Protein AF-A0A329ZBA5-F1 (afdb_monomer_lite)

Structure (mmCIF, N/CA/C/O backbone):
data_AF-A0A329ZBA5-F1
#
_entry.id   AF-A0A329ZBA5-F1
#
loop_
_atom_site.group_PDB
_atom_site.id
_atom_site.type_symbol
_atom_site.label_atom_id
_atom_site.label_alt_id
_atom_site.label_comp_id
_atom_site.label_asym_id
_atom_site.label_entity_id
_atom_site.label_seq_id
_atom_site.pdbx_PDB_ins_code
_atom_site.Cartn_x
_atom_site.Cartn_y
_atom_site.Cartn_z
_atom_site.occupancy
_atom_site.B_iso_or_equiv
_atom_site.auth_seq_id
_atom_site.auth_comp_id
_atom_site.auth_asym_id
_atom_site.auth_atom_id
_atom_site.pdbx_PDB_model_num
ATOM 1 N N . MET A 1 1 ? 38.704 -11.012 -39.687 1.00 61.19 1 MET A N 1
ATOM 2 C CA . MET A 1 1 ? 38.907 -9.960 -38.662 1.00 61.19 1 MET A CA 1
ATOM 3 C C . MET A 1 1 ? 37.645 -9.121 -38.442 1.00 61.19 1 MET A C 1
ATOM 5 O O . MET A 1 1 ? 37.192 -9.047 -37.311 1.00 61.19 1 MET A O 1
ATOM 9 N N . ILE A 1 2 ? 37.009 -8.597 -39.501 1.00 62.28 2 ILE A N 1
ATOM 10 C CA . ILE A 1 2 ? 35.766 -7.794 -39.423 1.00 62.28 2 ILE A CA 1
ATOM 11 C C . ILE A 1 2 ? 34.614 -8.522 -38.696 1.00 62.28 2 ILE A C 1
ATOM 13 O O . ILE A 1 2 ? 33.994 -7.941 -37.814 1.00 62.28 2 ILE A O 1
ATOM 17 N N . GLY A 1 3 ? 34.376 -9.810 -38.973 1.00 60.09 3 GLY A N 1
ATOM 18 C CA . GLY A 1 3 ? 33.300 -10.574 -38.316 1.00 60.09 3 GLY A CA 1
ATOM 19 C C . GLY A 1 3 ? 33.456 -10.745 -36.796 1.00 60.09 3 GLY A C 1
ATOM 20 O O . GLY A 1 3 ? 32.465 -10.704 -36.077 1.00 60.09 3 GLY A O 1
ATOM 21 N N . ILE A 1 4 ? 34.691 -10.857 -36.290 1.00 64.81 4 ILE A N 1
ATOM 22 C CA . ILE A 1 4 ? 34.970 -10.940 -34.842 1.00 64.81 4 ILE A CA 1
ATOM 23 C C . ILE A 1 4 ? 34.714 -9.580 -34.179 1.00 64.81 4 ILE A C 1
ATOM 25 O O . ILE A 1 4 ? 34.150 -9.516 -33.092 1.00 64.81 4 ILE A O 1
ATOM 29 N N . ILE A 1 5 ? 35.070 -8.484 -34.858 1.00 64.00 5 ILE A N 1
ATOM 30 C CA . ILE A 1 5 ? 34.825 -7.119 -34.376 1.00 64.00 5 ILE A CA 1
ATOM 31 C C . ILE A 1 5 ? 33.318 -6.814 -34.332 1.00 64.00 5 ILE A C 1
ATOM 33 O O . ILE A 1 5 ? 32.849 -6.238 -33.356 1.00 64.00 5 ILE A O 1
ATOM 37 N N . PHE A 1 6 ? 32.542 -7.239 -35.335 1.00 57.44 6 PHE A N 1
ATOM 38 C CA . PHE A 1 6 ? 31.077 -7.110 -35.325 1.00 57.44 6 PHE A CA 1
ATOM 39 C C . PHE A 1 6 ? 30.410 -7.985 -34.255 1.00 57.44 6 PHE A C 1
ATOM 41 O O . PHE A 1 6 ? 29.538 -7.509 -33.535 1.00 57.44 6 PHE A O 1
ATOM 48 N N . PHE A 1 7 ? 30.841 -9.241 -34.101 1.00 66.25 7 PHE A N 1
ATOM 49 C CA . PHE A 1 7 ? 30.319 -10.132 -33.062 1.00 66.25 7 PHE A CA 1
ATOM 50 C C . PHE A 1 7 ? 30.574 -9.578 -31.653 1.00 66.25 7 PHE A C 1
ATOM 52 O O . PHE A 1 7 ? 29.664 -9.540 -30.827 1.00 66.25 7 PHE A O 1
ATOM 59 N N . ASN A 1 8 ? 31.785 -9.074 -31.401 1.00 68.00 8 ASN A N 1
ATOM 60 C CA . ASN A 1 8 ? 32.127 -8.449 -30.126 1.00 68.00 8 ASN A CA 1
ATOM 61 C C . ASN A 1 8 ? 31.345 -7.147 -29.886 1.00 68.00 8 ASN A C 1
ATOM 63 O O . ASN A 1 8 ? 30.909 -6.916 -28.765 1.00 68.00 8 ASN A O 1
ATOM 67 N N . GLN A 1 9 ? 31.101 -6.324 -30.913 1.00 64.25 9 GLN A N 1
ATOM 68 C CA . GLN A 1 9 ? 30.256 -5.127 -30.779 1.00 64.25 9 GLN A CA 1
ATOM 69 C C . GLN A 1 9 ? 28.795 -5.467 -30.454 1.00 64.25 9 GLN A C 1
ATOM 71 O O . GLN A 1 9 ? 28.213 -4.862 -29.556 1.00 64.25 9 GLN A O 1
ATOM 76 N N . ASN A 1 10 ? 28.211 -6.467 -31.117 1.00 74.00 10 ASN A N 1
ATOM 77 C CA . ASN A 1 10 ? 26.846 -6.918 -30.823 1.00 74.00 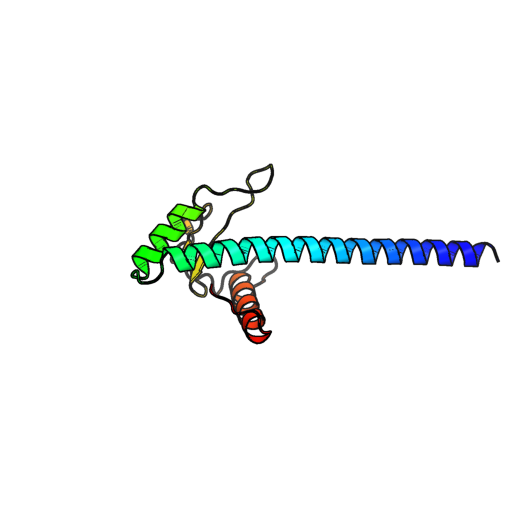10 ASN A CA 1
ATOM 78 C C . ASN A 1 10 ? 26.734 -7.517 -29.412 1.00 74.00 10 ASN A C 1
ATOM 80 O O . ASN A 1 10 ? 25.751 -7.297 -28.713 1.00 74.00 10 ASN A O 1
ATOM 84 N N . LYS A 1 11 ? 27.761 -8.243 -28.957 1.00 80.44 11 LYS A N 1
ATOM 85 C CA . LYS A 1 11 ? 27.820 -8.755 -27.585 1.00 80.44 11 LYS A CA 1
ATOM 86 C C . LYS A 1 11 ? 27.912 -7.620 -26.556 1.00 80.44 11 LYS A C 1
ATOM 88 O O . LYS A 1 11 ? 27.129 -7.607 -25.615 1.00 80.44 11 LYS A O 1
ATOM 93 N N . MET A 1 12 ? 28.805 -6.650 -26.762 1.00 77.44 12 MET A N 1
ATOM 94 C CA . MET A 1 12 ? 28.969 -5.507 -25.851 1.00 77.44 12 MET A CA 1
ATOM 95 C C . MET A 1 12 ? 27.717 -4.631 -25.773 1.00 77.44 12 MET A C 1
ATOM 97 O O . MET A 1 12 ? 27.351 -4.187 -24.691 1.00 77.44 12 MET A O 1
ATOM 101 N N . THR A 1 13 ? 27.047 -4.383 -26.900 1.00 80.75 13 THR A N 1
ATOM 102 C CA . THR A 1 13 ? 25.792 -3.612 -26.916 1.00 80.75 13 THR A CA 1
ATOM 103 C C . THR A 1 13 ? 24.681 -4.339 -26.163 1.00 80.75 13 THR A C 1
ATOM 105 O O . THR A 1 13 ? 24.010 -3.720 -25.346 1.00 80.75 13 THR A O 1
ATOM 108 N N . ASN A 1 14 ? 24.551 -5.657 -26.341 1.00 85.19 14 ASN A N 1
ATOM 109 C CA . ASN A 1 14 ? 23.592 -6.463 -25.586 1.00 85.19 14 ASN A CA 1
ATOM 110 C C . ASN A 1 14 ? 23.891 -6.480 -24.078 1.00 85.19 14 ASN A C 1
ATOM 112 O O . ASN A 1 14 ? 22.977 -6.304 -23.279 1.00 85.19 14 ASN A O 1
ATOM 116 N N . GLU A 1 15 ? 25.153 -6.657 -23.677 1.00 88.12 15 GLU A N 1
ATOM 117 C CA . GLU A 1 15 ? 25.559 -6.620 -22.264 1.00 88.12 15 GLU A CA 1
ATOM 118 C C . GLU A 1 15 ? 25.313 -5.239 -21.640 1.00 88.12 15 GLU A C 1
ATOM 120 O O . GLU A 1 15 ? 24.788 -5.146 -20.531 1.00 88.12 15 GLU A O 1
ATOM 125 N N . ALA A 1 16 ? 25.618 -4.162 -22.371 1.00 84.56 16 ALA A N 1
ATOM 126 C CA . ALA A 1 16 ? 25.325 -2.801 -21.941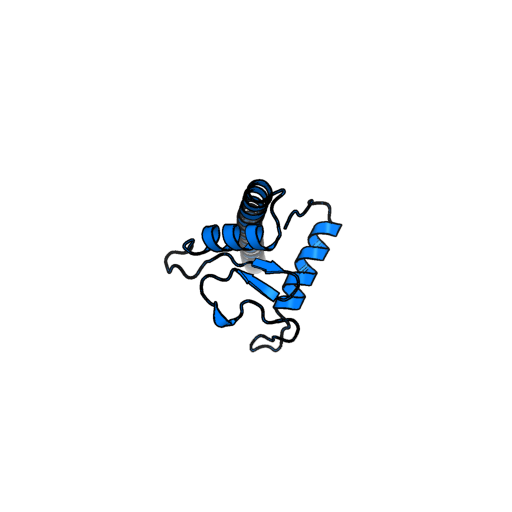 1.00 84.56 16 ALA A CA 1
ATOM 127 C C . ALA A 1 16 ? 23.815 -2.563 -21.787 1.00 84.56 16 ALA A C 1
ATOM 129 O O . ALA A 1 16 ? 23.397 -1.987 -20.787 1.00 84.56 16 ALA A O 1
ATOM 130 N N . SER A 1 17 ? 22.986 -3.044 -22.721 1.00 88.12 17 SER A N 1
ATOM 131 C CA . SER A 1 17 ? 21.523 -2.953 -22.619 1.00 88.12 17 SER A CA 1
ATOM 132 C C . SER A 1 17 ? 20.961 -3.767 -21.453 1.00 88.12 17 SER A C 1
ATOM 134 O O . SER A 1 17 ? 20.087 -3.277 -20.744 1.00 88.12 17 SER A O 1
ATOM 136 N N . MET A 1 18 ? 21.466 -4.980 -21.211 1.00 88.88 18 MET A N 1
ATOM 137 C CA . MET A 1 18 ? 21.053 -5.800 -20.063 1.00 88.88 18 MET A CA 1
ATOM 138 C C . MET A 1 18 ? 21.427 -5.139 -18.734 1.00 88.88 18 MET A C 1
ATOM 140 O O . MET A 1 18 ? 20.605 -5.089 -17.824 1.00 88.88 18 MET A O 1
ATOM 144 N N . SER A 1 19 ? 22.647 -4.605 -18.637 1.00 90.88 19 SER A N 1
ATOM 145 C CA . SER A 1 19 ? 23.111 -3.866 -17.460 1.00 90.88 19 SER A CA 1
ATOM 146 C C . SER A 1 19 ? 22.305 -2.584 -17.240 1.00 90.88 19 SER A C 1
ATOM 148 O O . SER A 1 19 ? 21.909 -2.274 -16.124 1.00 90.88 19 SER A O 1
ATOM 150 N N . LEU A 1 20 ? 21.988 -1.852 -18.310 1.00 91.31 20 LEU A N 1
ATOM 151 C CA . LEU A 1 20 ? 21.159 -0.656 -18.212 1.00 91.31 20 LEU A CA 1
ATOM 152 C C . LEU A 1 20 ? 19.747 -0.988 -17.716 1.00 91.31 20 LEU A C 1
ATOM 154 O O . LEU A 1 20 ? 19.247 -0.311 -16.822 1.00 91.31 20 LEU A O 1
ATOM 158 N N . ASN A 1 21 ? 19.126 -2.042 -18.253 1.00 93.06 21 ASN A N 1
ATOM 159 C CA . ASN A 1 21 ? 17.809 -2.485 -17.800 1.00 93.06 21 ASN A CA 1
ATOM 160 C C . ASN A 1 21 ? 17.835 -2.891 -16.324 1.00 93.06 21 ASN A C 1
ATOM 162 O O . ASN A 1 21 ? 16.955 -2.475 -15.579 1.00 93.06 21 ASN A O 1
ATOM 166 N N . SER A 1 22 ? 18.860 -3.623 -15.879 1.00 93.88 22 SER A N 1
ATOM 167 C CA . SER A 1 22 ? 18.963 -4.022 -14.473 1.00 93.88 22 SER A CA 1
ATOM 168 C C . SER A 1 22 ? 19.188 -2.829 -13.540 1.00 93.88 22 SER A C 1
ATOM 170 O O . SER A 1 22 ? 18.595 -2.783 -12.465 1.00 93.88 22 SER A O 1
ATOM 172 N N . VAL A 1 23 ? 19.975 -1.828 -13.949 1.00 95.12 23 VAL A N 1
ATOM 173 C CA . VAL A 1 23 ? 20.146 -0.579 -13.187 1.00 95.12 23 VAL A CA 1
ATOM 174 C C . VAL A 1 23 ? 18.828 0.191 -13.096 1.00 95.12 23 VAL A C 1
ATOM 176 O O . VAL A 1 23 ? 18.469 0.648 -12.013 1.00 95.12 23 VAL A O 1
ATOM 179 N N . ILE A 1 24 ? 18.075 0.295 -14.196 1.00 95.38 24 ILE A N 1
ATOM 180 C CA . ILE A 1 24 ? 16.755 0.943 -14.204 1.00 95.38 24 ILE A CA 1
ATOM 181 C C . ILE A 1 24 ? 15.780 0.192 -13.288 1.00 95.38 24 ILE A C 1
ATOM 183 O O . ILE A 1 24 ? 15.102 0.817 -12.475 1.00 95.38 24 ILE A O 1
ATOM 187 N N . GLU A 1 25 ? 15.725 -1.139 -13.376 1.00 94.69 25 GLU A N 1
ATOM 188 C CA . GLU A 1 25 ? 14.887 -1.978 -12.511 1.00 94.69 25 GLU A CA 1
ATOM 189 C C . GLU A 1 25 ? 15.234 -1.784 -11.029 1.00 94.69 25 GLU A C 1
ATOM 191 O O . GLU A 1 25 ? 14.339 -1.607 -10.200 1.00 94.69 25 GLU A O 1
ATOM 196 N N . GLN A 1 26 ? 16.527 -1.750 -10.693 1.00 93.94 26 GLN A N 1
ATOM 197 C CA . GLN A 1 26 ? 17.000 -1.491 -9.333 1.00 93.94 26 GLN A CA 1
ATOM 198 C C . GLN A 1 26 ? 16.617 -0.092 -8.844 1.00 93.94 26 GLN A C 1
ATOM 200 O O . GLN A 1 26 ? 16.139 0.050 -7.719 1.00 93.94 26 GLN A O 1
ATOM 205 N N . GLU A 1 27 ? 16.787 0.940 -9.671 1.00 94.81 27 GLU A N 1
ATOM 206 C CA . GLU A 1 27 ? 16.435 2.315 -9.309 1.00 94.81 27 GLU A CA 1
ATOM 207 C C . GLU A 1 27 ? 14.922 2.464 -9.080 1.00 94.81 27 GLU A C 1
ATOM 209 O O . GLU A 1 27 ? 14.492 3.085 -8.103 1.00 94.81 27 GLU A O 1
ATOM 214 N N . VAL A 1 28 ? 14.098 1.861 -9.944 1.00 94.12 28 VAL A N 1
ATOM 215 C CA . VAL A 1 28 ? 12.637 1.834 -9.784 1.00 94.12 28 VAL A CA 1
ATOM 216 C C . VAL A 1 28 ? 12.254 1.109 -8.494 1.00 94.12 28 VAL A C 1
ATOM 218 O O . VAL A 1 28 ? 11.471 1.644 -7.706 1.00 94.12 28 VAL A O 1
ATOM 221 N N . ALA A 1 29 ? 12.845 -0.059 -8.226 1.00 91.00 29 ALA A N 1
ATOM 222 C CA . ALA A 1 29 ? 12.593 -0.812 -7.000 1.00 91.00 29 ALA A CA 1
ATOM 223 C C . ALA A 1 29 ? 12.966 -0.009 -5.740 1.00 91.00 29 ALA A C 1
ATOM 225 O O . ALA A 1 29 ? 12.189 0.038 -4.784 1.00 91.00 29 ALA A O 1
ATOM 226 N N . GLN A 1 30 ? 14.111 0.679 -5.745 1.00 93.06 30 GLN A N 1
ATOM 227 C CA . GLN A 1 30 ? 14.545 1.528 -4.631 1.00 93.06 30 GLN A CA 1
ATOM 228 C C . GLN A 1 30 ? 13.595 2.704 -4.387 1.00 93.06 30 GLN A C 1
ATOM 230 O O . GLN A 1 30 ? 13.281 3.003 -3.235 1.00 93.06 30 GLN A O 1
ATOM 235 N N . LYS A 1 31 ? 13.094 3.352 -5.446 1.00 94.12 31 LYS A N 1
ATOM 236 C CA . LYS A 1 31 ? 12.120 4.449 -5.320 1.00 94.12 31 LYS A CA 1
ATOM 237 C C . LYS A 1 31 ? 10.785 3.971 -4.754 1.00 94.12 31 LYS A C 1
ATOM 239 O O . LYS A 1 31 ? 10.241 4.631 -3.870 1.00 94.12 31 LYS A O 1
ATOM 244 N N . ILE A 1 32 ? 10.280 2.825 -5.217 1.00 91.88 32 ILE A N 1
ATOM 245 C CA . ILE A 1 32 ? 9.049 2.218 -4.683 1.00 91.88 32 ILE A CA 1
ATOM 246 C C . ILE A 1 32 ? 9.232 1.866 -3.203 1.00 91.88 32 ILE A C 1
ATOM 248 O O . ILE A 1 32 ? 8.356 2.170 -2.389 1.00 91.88 32 ILE A O 1
ATOM 252 N N . LYS A 1 33 ? 10.384 1.283 -2.842 1.00 90.06 33 LYS A N 1
ATOM 253 C CA . LYS A 1 33 ? 10.719 0.972 -1.449 1.00 90.06 33 LYS A CA 1
ATOM 254 C C . LYS A 1 33 ? 10.746 2.234 -0.589 1.00 90.06 33 LYS A C 1
ATOM 256 O O . LYS A 1 33 ? 10.032 2.296 0.401 1.00 90.06 33 LYS A O 1
ATOM 261 N N . LEU A 1 34 ? 11.490 3.262 -0.998 1.00 94.44 34 LEU A N 1
ATOM 262 C CA . LEU A 1 34 ? 11.581 4.527 -0.265 1.00 94.44 34 LEU A CA 1
ATOM 263 C C . LEU A 1 34 ? 10.204 5.169 -0.053 1.00 94.44 34 LEU A C 1
ATOM 265 O O . LEU A 1 34 ? 9.911 5.637 1.045 1.00 94.44 34 LEU A O 1
ATOM 269 N N . ALA A 1 35 ? 9.357 5.189 -1.086 1.00 93.25 35 ALA A N 1
ATOM 270 C CA . ALA A 1 35 ? 8.006 5.730 -0.981 1.00 93.25 35 ALA A CA 1
ATOM 271 C C . ALA A 1 35 ? 7.147 4.933 0.014 1.00 93.25 35 ALA A C 1
ATOM 273 O O . ALA A 1 35 ? 6.464 5.531 0.844 1.00 93.25 35 ALA A O 1
ATOM 274 N N . THR A 1 36 ? 7.214 3.601 -0.046 1.00 91.69 36 THR A N 1
ATOM 275 C CA . THR A 1 36 ? 6.469 2.704 0.850 1.00 91.69 36 THR A CA 1
ATOM 276 C C . THR A 1 36 ? 6.933 2.856 2.297 1.00 91.69 36 THR A C 1
ATOM 278 O O . THR A 1 36 ? 6.107 3.121 3.166 1.00 91.69 36 THR A O 1
ATOM 281 N N . ASP A 1 37 ? 8.244 2.794 2.541 1.00 93.06 37 ASP A N 1
ATOM 282 C CA . ASP A 1 37 ? 8.843 2.941 3.873 1.00 93.06 37 ASP A CA 1
ATOM 283 C C . ASP A 1 37 ? 8.533 4.312 4.480 1.00 93.06 37 ASP A C 1
ATOM 285 O O . ASP A 1 37 ? 8.201 4.415 5.657 1.00 93.06 37 ASP A O 1
ATOM 289 N N . SER A 1 38 ? 8.600 5.380 3.677 1.00 95.38 38 SER A N 1
ATOM 290 C CA . SER A 1 38 ? 8.293 6.733 4.155 1.00 95.38 38 SER A CA 1
ATOM 291 C C . SER A 1 38 ? 6.833 6.847 4.594 1.00 95.38 38 SER A C 1
ATOM 293 O O . SER A 1 38 ? 6.546 7.409 5.648 1.00 95.38 38 SER A O 1
ATOM 295 N N . VAL A 1 39 ? 5.898 6.307 3.802 1.00 94.69 39 VAL A N 1
ATOM 296 C CA . VAL A 1 39 ? 4.469 6.317 4.147 1.00 94.69 39 VAL A CA 1
ATOM 297 C C . VAL A 1 39 ? 4.209 5.479 5.397 1.00 94.69 39 VAL A C 1
ATOM 299 O O . VAL A 1 39 ? 3.508 5.959 6.287 1.00 94.69 39 VAL A O 1
ATOM 302 N N . ALA A 1 40 ? 4.791 4.281 5.492 1.00 92.75 40 ALA A N 1
ATOM 303 C CA . ALA A 1 40 ? 4.686 3.427 6.673 1.00 92.75 40 ALA A CA 1
ATOM 304 C C . ALA A 1 40 ? 5.209 4.146 7.926 1.00 92.75 40 ALA A C 1
ATOM 306 O O . ALA A 1 40 ? 4.480 4.274 8.907 1.00 92.75 40 ALA A O 1
ATOM 307 N N . TYR A 1 41 ? 6.405 4.739 7.850 1.00 95.00 41 TYR A N 1
ATOM 308 C CA . TYR A 1 41 ? 7.015 5.491 8.947 1.00 95.00 41 TYR A CA 1
ATOM 309 C C . TYR A 1 41 ? 6.123 6.642 9.431 1.00 95.00 41 TYR A C 1
ATOM 311 O O . TYR A 1 41 ? 5.788 6.721 10.611 1.00 95.00 41 TYR A O 1
ATOM 319 N N . PHE A 1 42 ? 5.687 7.531 8.529 1.00 95.50 42 PHE A N 1
ATOM 320 C CA . PHE A 1 42 ? 4.882 8.692 8.923 1.00 95.50 42 PHE A CA 1
ATOM 321 C C . PHE A 1 42 ? 3.504 8.306 9.461 1.00 95.50 42 PHE A C 1
ATOM 323 O O . PHE A 1 42 ? 3.006 8.952 10.384 1.00 95.50 42 PHE A O 1
ATOM 330 N N . LEU A 1 43 ? 2.872 7.279 8.887 1.00 95.50 43 LEU A N 1
ATOM 331 C CA . LEU A 1 43 ? 1.590 6.791 9.384 1.00 95.50 43 LEU A CA 1
ATOM 332 C C . LEU A 1 43 ? 1.745 6.104 10.741 1.00 95.50 43 LEU A C 1
ATOM 334 O O . LEU A 1 43 ? 0.920 6.356 11.615 1.00 95.50 43 LEU A O 1
ATOM 338 N N . GLY A 1 44 ? 2.803 5.314 10.937 1.00 94.69 44 GLY A N 1
ATOM 339 C CA . GLY A 1 44 ? 3.141 4.686 12.213 1.00 94.69 44 GLY A CA 1
ATOM 340 C C . GLY A 1 44 ? 3.338 5.714 13.327 1.00 94.69 44 GLY A C 1
ATOM 341 O O . GLY A 1 44 ? 2.690 5.620 14.369 1.00 94.69 44 GLY A O 1
ATOM 342 N N . GLU A 1 45 ? 4.134 6.757 13.073 1.00 96.81 45 GLU A N 1
ATOM 343 C CA . GLU A 1 45 ? 4.332 7.870 14.013 1.00 96.81 45 GLU A CA 1
ATOM 344 C C . GLU A 1 45 ? 3.021 8.610 14.325 1.00 96.81 45 GLU A C 1
ATOM 3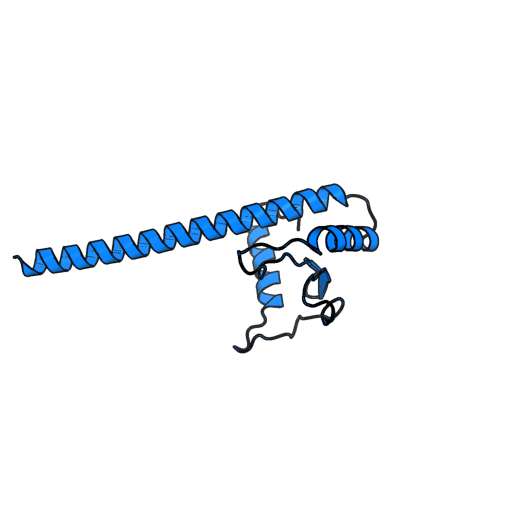46 O O . GLU A 1 45 ? 2.746 8.944 15.477 1.00 96.81 45 GLU A O 1
ATOM 351 N N . LEU A 1 46 ? 2.170 8.840 13.316 1.00 95.94 46 LEU A N 1
ATOM 352 C CA . LEU A 1 46 ? 0.896 9.547 13.485 1.00 95.94 46 LEU A CA 1
ATOM 353 C C . LEU A 1 46 ? -0.093 8.791 14.382 1.00 95.94 46 LEU A C 1
ATOM 355 O O . LEU A 1 46 ? -0.888 9.416 15.086 1.00 95.94 46 LEU A O 1
ATOM 359 N N . VAL A 1 47 ? -0.092 7.460 14.312 1.00 96.44 47 VAL A N 1
ATOM 360 C CA . VAL A 1 47 ? -1.059 6.612 15.025 1.00 96.44 47 VAL A CA 1
ATOM 361 C C . VAL A 1 47 ? -0.477 5.947 16.277 1.00 96.44 47 VAL A C 1
ATOM 363 O O . VAL A 1 47 ? -1.168 5.177 16.954 1.00 96.44 47 VAL A O 1
ATOM 366 N N . GLY A 1 48 ? 0.781 6.247 16.608 1.00 95.50 48 GLY A N 1
ATOM 367 C CA . GLY A 1 48 ? 1.465 5.750 17.795 1.00 95.50 48 GLY A CA 1
ATOM 368 C C . GLY A 1 48 ? 0.683 6.038 19.080 1.00 95.50 48 GLY A C 1
ATOM 369 O O . GLY A 1 48 ? 0.153 7.128 19.285 1.00 95.50 48 GLY A O 1
ATOM 370 N N . GLY A 1 49 ? 0.577 5.034 19.955 1.00 94.62 49 GLY A N 1
ATOM 371 C CA . GLY A 1 49 ? -0.131 5.144 21.238 1.00 94.62 49 GLY A CA 1
ATOM 372 C C . GLY A 1 49 ? -1.663 5.073 21.164 1.00 94.62 49 GLY A C 1
ATOM 373 O O . GLY A 1 49 ? -2.311 5.080 22.210 1.00 94.62 49 GLY A O 1
ATOM 374 N N . LEU A 1 50 ? -2.251 4.976 19.968 1.00 97.00 50 LEU A N 1
ATOM 375 C CA . LEU A 1 50 ? -3.684 4.727 19.792 1.00 97.00 50 LEU A CA 1
ATOM 376 C C . LEU A 1 50 ? -4.010 3.230 19.855 1.00 97.00 50 LEU A C 1
ATOM 378 O O . LEU A 1 50 ? -3.155 2.379 19.614 1.00 97.00 50 LEU A O 1
ATOM 382 N N . ASP A 1 51 ? -5.272 2.903 20.138 1.00 97.50 51 ASP A N 1
ATOM 383 C CA . ASP A 1 51 ? -5.756 1.531 20.005 1.00 97.50 51 ASP A CA 1
ATOM 384 C C . ASP A 1 51 ? -5.799 1.103 18.531 1.00 97.50 51 ASP A C 1
ATOM 386 O O . ASP A 1 51 ? -6.043 1.914 17.635 1.00 97.50 51 ASP A O 1
ATOM 390 N N . GLU A 1 52 ? -5.615 -0.192 18.280 1.00 94.06 52 GLU A N 1
ATOM 391 C CA . GLU A 1 52 ? -5.487 -0.748 16.929 1.00 94.06 52 GLU A CA 1
ATOM 392 C C . GLU A 1 52 ? -6.643 -0.347 15.993 1.00 94.06 52 GLU A C 1
ATOM 394 O O . GLU A 1 52 ? -6.433 -0.035 14.819 1.00 94.06 52 GLU A O 1
ATOM 399 N N . LYS A 1 53 ? -7.881 -0.301 16.500 1.00 96.19 53 LYS A N 1
ATOM 400 C CA . LYS A 1 53 ? -9.044 0.063 15.682 1.00 96.19 53 LYS A CA 1
ATOM 401 C C . LYS A 1 53 ? -8.951 1.519 15.224 1.00 96.19 53 LYS A C 1
ATOM 403 O O . LYS A 1 53 ? -9.255 1.812 14.065 1.00 96.19 53 LYS A O 1
ATOM 408 N N . SER A 1 54 ? -8.527 2.416 16.110 1.00 97.56 54 SER A N 1
ATOM 409 C CA . SER A 1 54 ? -8.273 3.820 15.779 1.00 97.56 54 SER A CA 1
ATOM 410 C C . SER A 1 54 ? -7.110 3.972 14.797 1.00 97.56 54 SER A C 1
ATOM 412 O O . SER A 1 54 ? -7.235 4.735 13.836 1.00 97.56 54 SER A O 1
ATOM 414 N N . GLN A 1 55 ? -6.027 3.204 14.969 1.00 97.50 55 GLN A N 1
ATOM 415 C CA . GLN A 1 55 ? -4.891 3.195 14.038 1.00 97.50 55 GLN A CA 1
ATOM 416 C C . GLN A 1 55 ? -5.337 2.825 12.618 1.00 97.50 55 GLN A C 1
ATOM 418 O O . GLN A 1 55 ? -5.141 3.600 11.679 1.00 97.50 55 GLN A O 1
ATOM 423 N N . ILE A 1 56 ? -6.028 1.689 12.472 1.00 96.62 56 ILE A N 1
ATOM 424 C CA . ILE A 1 56 ? -6.533 1.206 11.180 1.00 96.62 56 ILE A CA 1
ATOM 425 C C . ILE A 1 56 ? -7.481 2.229 10.547 1.00 96.62 56 ILE A C 1
ATOM 427 O O . ILE A 1 56 ? -7.383 2.494 9.349 1.00 96.62 56 ILE A O 1
ATOM 431 N N . ALA A 1 57 ? -8.383 2.836 11.323 1.00 97.56 57 ALA A N 1
ATOM 432 C CA . ALA A 1 57 ? -9.330 3.818 10.800 1.00 97.56 57 ALA A CA 1
ATOM 433 C C . ALA A 1 57 ? -8.632 5.069 10.234 1.00 97.56 57 ALA A C 1
ATOM 435 O O . ALA A 1 57 ? -9.023 5.569 9.174 1.00 97.56 57 ALA A O 1
ATOM 436 N N . ILE A 1 58 ? -7.595 5.565 10.915 1.00 97.75 58 ILE A N 1
ATOM 437 C CA . ILE A 1 58 ? -6.817 6.729 10.470 1.00 97.75 58 ILE A CA 1
ATOM 438 C C . ILE A 1 58 ? -6.014 6.387 9.214 1.00 97.75 58 ILE A C 1
ATOM 440 O O . ILE A 1 58 ? -6.095 7.118 8.225 1.00 97.75 58 ILE A O 1
ATOM 444 N N . ILE A 1 59 ? -5.308 5.255 9.220 1.00 97.31 59 ILE A N 1
ATOM 445 C CA . ILE A 1 59 ? -4.518 4.781 8.078 1.00 97.31 59 ILE A CA 1
ATOM 446 C C . ILE A 1 59 ? -5.411 4.571 6.852 1.00 97.31 59 ILE A C 1
ATOM 448 O O . ILE A 1 59 ? -5.121 5.090 5.773 1.00 97.31 59 ILE A O 1
ATOM 452 N N . ALA A 1 60 ? -6.542 3.879 7.018 1.00 97.25 60 ALA A N 1
ATOM 453 C CA . ALA A 1 60 ? -7.495 3.645 5.940 1.00 97.25 60 ALA A CA 1
ATOM 454 C C . ALA A 1 60 ? -7.994 4.962 5.337 1.00 97.25 60 ALA A C 1
ATOM 456 O O . ALA A 1 60 ? -8.039 5.105 4.117 1.00 97.25 60 ALA A O 1
ATOM 457 N N . LYS A 1 61 ? -8.309 5.953 6.181 1.00 97.62 61 LYS A N 1
ATOM 458 C CA . LYS A 1 61 ? -8.722 7.285 5.729 1.00 97.62 61 LYS A CA 1
ATOM 459 C C . LYS A 1 61 ? -7.611 8.011 4.966 1.00 97.62 61 LYS A C 1
ATOM 461 O O . LYS A 1 61 ? -7.916 8.688 3.984 1.00 97.62 61 LYS A O 1
ATOM 466 N N . ALA A 1 62 ? -6.359 7.890 5.405 1.00 96.50 62 ALA A N 1
ATOM 467 C CA . ALA A 1 62 ? -5.215 8.554 4.785 1.00 96.50 62 ALA A CA 1
ATOM 468 C C . ALA A 1 62 ? -4.952 8.040 3.360 1.00 96.50 62 ALA A C 1
ATOM 470 O O . ALA A 1 62 ? -4.765 8.837 2.440 1.00 96.50 62 ALA A O 1
ATOM 471 N N . ILE A 1 63 ? -5.006 6.721 3.155 1.00 95.75 63 ILE A N 1
ATOM 472 C CA . ILE A 1 63 ? -4.698 6.107 1.854 1.00 95.75 63 ILE A CA 1
ATOM 473 C C . ILE A 1 63 ? -5.895 6.064 0.890 1.00 95.75 63 ILE A C 1
ATOM 475 O O . ILE A 1 63 ? -5.711 5.855 -0.308 1.00 95.75 63 ILE A O 1
ATOM 479 N N . GLU A 1 64 ? -7.122 6.282 1.378 1.00 96.62 64 GLU A N 1
ATOM 480 C CA . GLU A 1 64 ? -8.371 6.051 0.634 1.00 96.62 64 GLU A CA 1
ATOM 481 C C . GLU A 1 64 ? -8.400 6.702 -0.754 1.00 96.62 64 GLU A C 1
ATOM 483 O O . GLU A 1 64 ? -8.789 6.089 -1.755 1.00 96.62 64 GLU A O 1
ATOM 488 N N . LYS A 1 65 ? -7.983 7.968 -0.813 1.00 95.81 65 LYS A N 1
ATOM 489 C CA . LYS A 1 65 ? -8.073 8.804 -2.017 1.00 95.81 65 LYS A CA 1
ATOM 490 C C . LYS A 1 65 ? -6.769 8.877 -2.802 1.00 95.81 65 LYS A C 1
ATOM 492 O O . LYS A 1 65 ? -6.783 9.389 -3.918 1.00 95.81 65 LYS A O 1
ATOM 497 N N . PHE A 1 66 ? -5.663 8.397 -2.237 1.00 94.62 66 PHE A N 1
ATOM 498 C CA . PHE A 1 66 ? -4.365 8.480 -2.891 1.00 94.62 66 PHE A CA 1
ATOM 499 C C . PHE A 1 66 ? -4.341 7.587 -4.130 1.00 94.62 66 PHE A C 1
ATOM 501 O O . PHE A 1 66 ? -4.706 6.412 -4.052 1.00 94.62 66 PHE A O 1
ATOM 508 N N . ARG A 1 67 ? -3.925 8.143 -5.268 1.00 95.25 67 ARG A N 1
ATOM 509 C CA . ARG A 1 67 ? -3.697 7.406 -6.510 1.00 95.25 67 ARG A CA 1
ATOM 510 C C . ARG A 1 67 ? -2.419 7.901 -7.173 1.00 95.25 67 ARG A C 1
ATOM 512 O O . ARG A 1 67 ? -2.179 9.107 -7.178 1.00 95.25 67 ARG A O 1
ATOM 519 N N . PHE A 1 68 ? -1.644 6.978 -7.730 1.00 92.31 68 PHE A N 1
ATOM 520 C CA . PHE A 1 68 ? -0.484 7.268 -8.572 1.00 92.31 68 PHE A CA 1
ATOM 521 C C . PHE A 1 68 ? -0.666 6.626 -9.955 1.00 92.31 68 PHE A C 1
ATOM 523 O O . PHE A 1 68 ? -1.681 5.968 -10.194 1.00 92.31 68 PHE A O 1
ATOM 530 N N . GLU A 1 69 ? 0.294 6.852 -10.850 1.00 92.69 69 GLU A N 1
ATOM 531 C CA . GLU A 1 69 ? 0.188 6.629 -12.299 1.00 92.69 69 GLU A CA 1
ATOM 532 C C . GLU A 1 69 ? -0.807 7.558 -13.010 1.00 92.69 69 GLU A C 1
ATOM 534 O O . GLU A 1 69 ? -1.753 8.097 -12.428 1.00 92.69 69 GLU A O 1
ATOM 539 N N . ASN A 1 70 ? -0.590 7.746 -14.313 1.00 94.06 70 ASN A N 1
ATOM 540 C CA . ASN A 1 70 ? -1.444 8.598 -15.147 1.00 94.06 70 ASN A CA 1
ATOM 541 C C . ASN A 1 70 ? -2.889 8.081 -15.231 1.00 94.06 70 ASN A C 1
ATOM 543 O O . ASN A 1 70 ? -3.829 8.867 -15.345 1.00 94.06 70 ASN A O 1
ATOM 547 N N . ASP A 1 71 ? -3.070 6.763 -15.157 1.00 95.81 71 ASP A N 1
ATOM 548 C CA . ASP A 1 71 ? -4.368 6.090 -15.231 1.00 95.81 71 ASP A CA 1
ATOM 549 C C . ASP A 1 71 ? -5.042 5.905 -13.860 1.00 95.81 71 ASP A C 1
ATOM 551 O O . ASP A 1 71 ? -6.160 5.391 -13.787 1.00 95.81 71 ASP A O 1
ATOM 555 N N . LYS A 1 72 ? -4.398 6.360 -12.775 1.00 93.56 72 LYS A N 1
ATOM 556 C CA . LYS A 1 72 ? -4.857 6.205 -11.385 1.00 93.56 72 LYS A CA 1
ATOM 557 C C . LYS A 1 72 ? -4.999 4.742 -10.942 1.00 93.56 72 LYS A C 1
ATOM 559 O O . LYS A 1 72 ? -5.774 4.465 -10.022 1.00 93.56 72 LYS A O 1
ATOM 564 N N . SER A 1 73 ? -4.289 3.813 -11.580 1.00 93.12 73 SER A N 1
ATOM 565 C CA . SER A 1 73 ? -4.298 2.393 -11.211 1.00 93.12 73 SER A CA 1
ATOM 566 C C . SER A 1 73 ? -3.507 2.105 -9.932 1.00 93.12 73 SER A C 1
ATOM 568 O O . SER A 1 73 ? -3.839 1.166 -9.209 1.00 93.12 73 SER A O 1
ATOM 570 N N . GLY A 1 74 ? -2.508 2.932 -9.614 1.00 93.75 74 GLY A N 1
ATOM 571 C CA . GLY A 1 74 ? -1.663 2.775 -8.439 1.00 93.75 74 GLY A CA 1
ATOM 572 C C . GLY A 1 74 ? -2.337 3.236 -7.144 1.00 93.75 74 GLY A C 1
ATOM 573 O O . GLY A 1 74 ? -2.916 4.322 -7.086 1.00 93.75 74 GLY A O 1
ATOM 574 N N . TYR A 1 75 ? -2.242 2.439 -6.076 1.00 95.94 75 TYR A N 1
ATOM 575 C CA . TYR A 1 75 ? -2.731 2.773 -4.733 1.00 95.94 75 TYR A CA 1
ATOM 576 C C . TYR A 1 75 ? -1.953 2.026 -3.640 1.00 95.94 75 TYR A C 1
ATOM 578 O O . TYR A 1 75 ? -1.337 0.996 -3.901 1.00 95.94 75 TYR A O 1
ATOM 586 N N . PHE A 1 76 ? -2.039 2.516 -2.401 1.00 95.75 76 PHE A N 1
ATOM 587 C CA . PHE A 1 76 ? -1.564 1.799 -1.215 1.00 95.75 76 PHE A CA 1
ATOM 588 C C . PHE A 1 76 ? -2.669 0.927 -0.610 1.00 95.75 76 PHE A C 1
ATOM 590 O O . PHE A 1 76 ? -3.859 1.230 -0.727 1.00 95.75 76 PHE A O 1
ATOM 597 N N . PHE A 1 77 ? -2.270 -0.146 0.063 1.00 95.62 77 PHE A N 1
ATOM 598 C CA . PHE A 1 77 ? -3.136 -1.046 0.816 1.00 95.62 77 PHE A CA 1
ATOM 599 C C . PHE A 1 77 ? -2.397 -1.524 2.068 1.00 95.62 77 PHE A C 1
ATOM 601 O O . PHE A 1 77 ? -1.172 -1.469 2.120 1.00 95.62 77 PHE A O 1
ATOM 608 N N . VAL A 1 78 ? -3.139 -1.994 3.068 1.00 95.44 78 VAL A N 1
ATOM 609 C CA . VAL A 1 78 ? -2.574 -2.420 4.354 1.00 95.44 78 VAL A CA 1
ATOM 610 C C . VAL A 1 78 ? -3.136 -3.773 4.738 1.00 95.44 78 VAL A C 1
ATOM 612 O O . VAL A 1 78 ? -4.350 -3.999 4.671 1.00 95.44 78 VAL A O 1
ATOM 615 N N . TYR A 1 79 ? -2.234 -4.653 5.153 1.00 95.12 79 TYR A N 1
ATOM 616 C CA . TYR A 1 79 ? -2.535 -5.978 5.668 1.00 95.12 79 TYR A CA 1
ATOM 617 C C . TYR A 1 79 ? -2.131 -6.066 7.134 1.00 95.12 79 TYR A C 1
ATOM 619 O O . TYR A 1 79 ? -1.118 -5.509 7.542 1.00 95.12 79 TYR A O 1
ATOM 627 N N . LYS A 1 80 ? -2.921 -6.814 7.900 1.00 93.31 80 LYS A N 1
ATOM 628 C CA . LYS A 1 80 ? -2.502 -7.403 9.165 1.00 93.31 80 LYS A CA 1
ATOM 629 C C . LYS A 1 80 ? -2.345 -8.895 8.924 1.00 93.31 80 LYS A C 1
ATOM 631 O O . LYS A 1 80 ? -3.331 -9.576 8.632 1.00 93.31 80 LYS A O 1
ATOM 636 N N . ASP A 1 81 ? -1.111 -9.379 8.986 1.00 93.12 81 ASP A N 1
ATOM 637 C CA . ASP A 1 81 ? -0.742 -10.724 8.545 1.00 93.12 81 ASP A CA 1
ATOM 638 C C . ASP A 1 81 ? -1.268 -10.995 7.121 1.00 93.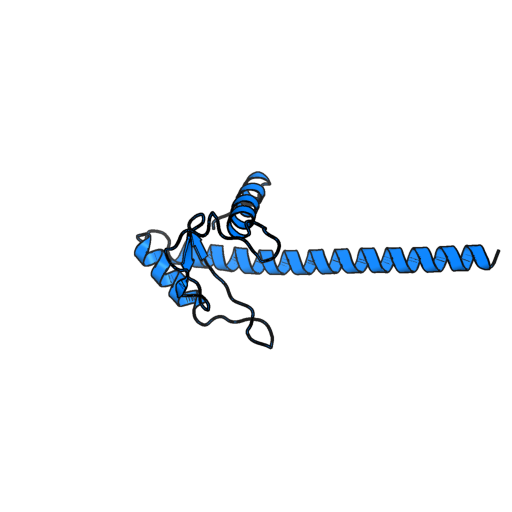12 81 ASP A C 1
ATOM 640 O O . ASP A 1 81 ? -0.850 -10.367 6.153 1.00 93.12 81 ASP A O 1
ATOM 644 N N . HIS A 1 82 ? -2.256 -11.880 6.990 1.00 95.44 82 HIS A N 1
ATOM 645 C CA . HIS A 1 82 ? -2.853 -12.282 5.715 1.00 95.44 82 HIS A CA 1
ATOM 646 C C . HIS A 1 82 ? -4.242 -11.672 5.483 1.00 95.44 82 HIS A C 1
ATOM 648 O O . HIS A 1 82 ? -4.969 -12.102 4.586 1.00 95.44 82 HIS A O 1
ATOM 654 N N . VAL A 1 83 ? -4.645 -10.707 6.311 1.00 96.44 83 VAL A N 1
ATOM 655 C CA . VAL A 1 83 ? -5.973 -10.089 6.295 1.00 96.44 83 VAL A CA 1
ATOM 656 C C . VAL A 1 83 ? -5.845 -8.628 5.856 1.00 96.44 83 VAL A C 1
ATOM 658 O O . VAL A 1 83 ? -5.208 -7.841 6.557 1.00 96.44 83 VAL A O 1
ATOM 661 N N . PRO A 1 84 ? -6.464 -8.208 4.740 1.00 96.31 84 PRO A N 1
ATOM 662 C CA . PRO A 1 84 ? -6.528 -6.799 4.382 1.00 96.31 84 PRO A CA 1
ATOM 663 C C . PRO A 1 84 ? -7.320 -6.023 5.439 1.00 96.31 84 PRO A C 1
ATOM 665 O O . PRO A 1 84 ? -8.462 -6.372 5.754 1.00 96.31 84 PRO A O 1
ATOM 668 N N . VAL A 1 85 ? -6.734 -4.944 5.951 1.00 96.88 85 VAL A N 1
ATOM 669 C CA . VAL A 1 85 ? -7.371 -4.033 6.920 1.00 96.88 85 VAL A CA 1
ATOM 670 C C . VAL A 1 85 ? -7.687 -2.669 6.310 1.00 96.88 85 VAL A C 1
ATOM 672 O O . VAL A 1 85 ? -8.625 -2.005 6.746 1.00 96.88 85 VAL A O 1
ATOM 675 N N . ALA A 1 86 ? -6.985 -2.280 5.241 1.00 96.12 86 ALA A N 1
ATOM 676 C CA . ALA A 1 86 ? -7.319 -1.106 4.444 1.00 96.12 86 ALA A CA 1
ATOM 677 C C . ALA A 1 86 ? -7.054 -1.362 2.956 1.00 96.12 86 ALA A C 1
ATOM 679 O O . ALA A 1 86 ? -5.948 -1.720 2.559 1.00 96.12 86 ALA A O 1
ATOM 680 N N . HIS A 1 87 ? -8.071 -1.158 2.118 1.00 96.25 87 HIS A N 1
ATOM 681 C CA . HIS A 1 87 ? -7.945 -1.311 0.671 1.00 96.25 87 HIS A CA 1
ATOM 682 C C . HIS A 1 87 ? -8.840 -0.290 -0.053 1.00 96.25 87 HIS A C 1
ATOM 684 O O . HIS A 1 87 ? -10.057 -0.328 0.133 1.00 96.25 87 HIS A O 1
ATOM 690 N N . PRO A 1 88 ? -8.299 0.625 -0.880 1.00 94.38 88 PRO A N 1
ATOM 691 C CA . PRO A 1 88 ? -9.102 1.654 -1.551 1.00 94.38 88 PRO A CA 1
ATOM 692 C C . PRO A 1 88 ? -10.061 1.117 -2.623 1.00 94.38 88 PRO A C 1
ATOM 694 O O . PRO A 1 88 ? -11.166 1.626 -2.768 1.00 94.38 88 PRO A O 1
ATOM 697 N N . THR A 1 89 ? -9.653 0.091 -3.375 1.00 94.75 89 THR A N 1
ATOM 698 C CA . THR A 1 89 ? -10.424 -0.455 -4.511 1.00 94.75 89 THR A CA 1
ATOM 699 C C . THR A 1 89 ? -11.176 -1.758 -4.204 1.00 94.75 89 THR A C 1
ATOM 701 O O . THR A 1 89 ? -12.233 -1.992 -4.779 1.00 94.75 89 THR A O 1
ATOM 704 N N . ARG A 1 90 ? -10.681 -2.596 -3.283 1.00 94.31 90 ARG A N 1
ATOM 705 C CA . ARG A 1 90 ? -11.248 -3.913 -2.940 1.00 94.31 90 ARG A CA 1
ATOM 706 C C . ARG A 1 90 ? -11.768 -3.967 -1.506 1.00 94.31 90 ARG A C 1
ATOM 708 O O . ARG A 1 90 ? -11.253 -4.685 -0.650 1.00 94.31 90 ARG A O 1
ATOM 715 N N . LYS A 1 91 ? -12.815 -3.183 -1.239 1.00 95.69 91 LYS A N 1
ATOM 716 C CA . LYS A 1 91 ? -13.498 -3.144 0.069 1.00 95.69 91 LYS A CA 1
ATOM 717 C C . LYS A 1 91 ? -14.086 -4.496 0.471 1.00 95.69 91 LYS A C 1
ATOM 719 O O . LYS A 1 91 ? -14.177 -4.801 1.653 1.00 95.69 91 LYS A O 1
ATOM 724 N N . ASP A 1 92 ? -14.442 -5.310 -0.516 1.00 96.44 92 ASP A N 1
ATOM 725 C CA . ASP A 1 92 ? -15.004 -6.649 -0.358 1.00 96.44 92 ASP A CA 1
ATOM 726 C C . ASP A 1 92 ? -14.040 -7.662 0.283 1.00 96.44 92 ASP A C 1
ATOM 728 O O . ASP A 1 92 ? -14.495 -8.704 0.766 1.00 96.44 92 ASP A O 1
ATOM 732 N N . LEU A 1 93 ? -12.735 -7.366 0.291 1.00 95.62 93 LEU A N 1
ATOM 733 C CA . LEU A 1 93 ? -11.695 -8.219 0.868 1.00 95.62 93 LEU A CA 1
ATOM 734 C C . LEU A 1 93 ? -11.388 -7.902 2.338 1.00 95.62 93 LEU A C 1
ATOM 736 O O . LEU A 1 93 ? -10.766 -8.719 3.013 1.00 95.62 93 LEU A O 1
ATOM 740 N N . ILE A 1 94 ? -11.810 -6.737 2.840 1.00 96.31 94 ILE A N 1
ATOM 741 C CA . ILE A 1 94 ? -11.460 -6.286 4.191 1.00 96.31 94 ILE A CA 1
ATOM 742 C C . ILE A 1 94 ? -11.992 -7.278 5.234 1.00 96.31 94 ILE A C 1
ATOM 744 O O . ILE A 1 94 ? -13.158 -7.674 5.196 1.00 96.31 94 ILE A O 1
ATOM 748 N N . GLY A 1 95 ? -11.124 -7.681 6.165 1.00 95.50 95 GLY A N 1
ATOM 749 C CA . GLY A 1 95 ? -11.455 -8.607 7.254 1.00 95.50 95 GLY A CA 1
ATOM 750 C C . GLY A 1 95 ? -11.515 -10.088 6.858 1.00 95.50 95 GLY A C 1
ATOM 751 O O . GLY A 1 95 ? -11.742 -10.933 7.721 1.00 95.50 95 GLY A O 1
ATOM 752 N N . LYS A 1 96 ? -11.292 -10.430 5.583 1.00 96.62 96 LYS A N 1
ATOM 753 C CA . LYS A 1 96 ? -11.217 -11.822 5.118 1.00 96.62 96 LYS A CA 1
ATOM 754 C C . LYS A 1 96 ? -9.762 -12.253 5.016 1.00 96.62 96 LYS A C 1
ATOM 756 O O . LYS A 1 96 ? -8.958 -11.571 4.390 1.00 96.62 96 LYS A O 1
ATOM 761 N N . SER A 1 97 ? -9.430 -13.403 5.597 1.00 96.44 97 SER A N 1
ATOM 762 C CA . SER A 1 97 ? -8.104 -13.989 5.402 1.00 96.44 97 SER A CA 1
ATOM 763 C C . SER A 1 97 ? -7.910 -14.375 3.941 1.00 96.44 97 SER A C 1
ATOM 765 O O . SER A 1 97 ? -8.731 -15.088 3.364 1.00 96.44 97 SER A O 1
ATOM 767 N N . LEU A 1 98 ? -6.808 -13.909 3.363 1.00 96.31 98 LEU A N 1
ATOM 768 C CA . LEU A 1 98 ? -6.358 -14.240 2.016 1.00 96.31 98 LEU A CA 1
ATOM 769 C C . LEU A 1 98 ? -5.170 -15.205 2.043 1.00 96.31 98 LEU A C 1
ATOM 771 O O . LEU A 1 98 ? -4.457 -15.336 1.053 1.00 96.31 98 LEU A O 1
ATOM 775 N N . TYR A 1 99 ? -4.973 -15.911 3.162 1.00 96.25 99 TYR A N 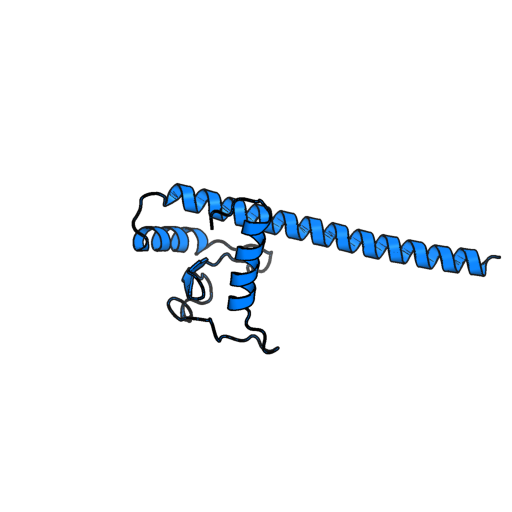1
ATOM 776 C CA . TYR A 1 99 ? -3.905 -16.896 3.307 1.00 96.25 99 TYR A CA 1
ATOM 777 C C . TYR A 1 99 ? -3.932 -17.933 2.179 1.00 96.25 99 TYR A C 1
ATOM 779 O O . TYR A 1 99 ? -2.898 -18.221 1.596 1.00 96.25 99 TYR A O 1
ATOM 787 N N . ASP A 1 100 ? -5.093 -18.491 1.834 1.00 96.50 100 ASP A N 1
ATOM 788 C CA . ASP A 1 100 ? -5.232 -19.480 0.752 1.00 96.50 100 ASP A CA 1
ATOM 789 C C . ASP A 1 100 ? -5.537 -18.867 -0.626 1.00 96.50 100 ASP A C 1
ATOM 791 O O . ASP A 1 100 ? -5.743 -19.605 -1.592 1.00 96.50 100 ASP A O 1
ATOM 795 N N . ALA A 1 101 ? -5.575 -17.534 -0.739 1.00 95.25 101 ALA A N 1
ATOM 796 C CA . ALA A 1 101 ? -5.883 -16.868 -1.998 1.00 95.25 101 ALA A CA 1
ATOM 797 C C . ALA A 1 101 ? -4.749 -17.075 -3.008 1.00 95.25 101 ALA A C 1
ATOM 799 O O . ALA A 1 101 ? -3.575 -16.877 -2.693 1.00 95.25 101 ALA A O 1
ATOM 800 N N . LYS A 1 102 ? -5.126 -17.457 -4.232 1.00 95.12 102 LYS A N 1
ATOM 801 C CA . LYS A 1 102 ? -4.207 -17.669 -5.348 1.00 95.12 102 LYS A CA 1
ATOM 802 C C . LYS A 1 102 ? -4.469 -16.683 -6.470 1.00 95.12 102 LYS A C 1
ATOM 804 O O . LYS A 1 102 ? -5.619 -16.322 -6.723 1.00 95.12 102 LYS A O 1
ATOM 809 N N . ASP A 1 103 ? -3.406 -16.286 -7.151 1.00 92.88 103 ASP A N 1
ATOM 810 C CA . ASP A 1 103 ? -3.511 -15.622 -8.444 1.00 92.88 103 ASP A CA 1
ATOM 811 C C . ASP A 1 103 ? -3.891 -16.639 -9.556 1.00 92.88 103 ASP A C 1
ATOM 813 O O . ASP A 1 103 ? -3.959 -17.849 -9.300 1.00 92.88 103 ASP A O 1
ATOM 817 N N . PRO A 1 104 ? -4.140 -16.192 -10.803 1.00 95.81 104 PRO A N 1
ATOM 818 C CA . PRO A 1 104 ? -4.437 -17.090 -11.925 1.00 95.81 104 PRO A CA 1
ATOM 819 C C . PRO A 1 104 ? -3.343 -18.123 -12.240 1.00 95.81 104 PRO A C 1
ATOM 821 O O . PRO A 1 104 ? -3.634 -19.135 -12.872 1.00 95.81 104 PRO A O 1
ATOM 824 N N . ASN A 1 105 ? -2.105 -17.890 -11.797 1.00 94.94 105 ASN A N 1
ATOM 825 C CA . ASN A 1 105 ? -0.974 -18.799 -11.976 1.00 94.94 105 ASN A CA 1
ATOM 826 C C . ASN A 1 105 ? -0.830 -19.796 -10.810 1.00 94.94 105 ASN A C 1
ATOM 828 O O . ASN A 1 105 ? 0.057 -20.647 -10.828 1.00 94.94 105 ASN A O 1
ATOM 832 N N . GLY A 1 106 ? -1.703 -19.722 -9.800 1.00 94.56 106 GLY A N 1
ATOM 833 C CA . GLY A 1 106 ? -1.691 -20.594 -8.629 1.00 94.56 106 GLY A CA 1
ATOM 834 C C . GLY A 1 106 ? -0.794 -20.116 -7.482 1.00 94.56 106 GLY A C 1
ATOM 835 O O . GLY A 1 106 ? -0.630 -20.858 -6.510 1.00 94.56 106 GLY A O 1
ATOM 836 N N . VAL A 1 107 ? -0.246 -18.902 -7.572 1.00 95.38 107 VAL A N 1
ATOM 837 C CA . VAL A 1 107 ? 0.675 -18.311 -6.595 1.00 95.38 107 VAL A CA 1
ATOM 838 C C . VAL A 1 107 ? -0.087 -17.776 -5.388 1.00 95.38 107 VAL A C 1
ATOM 840 O O . VAL A 1 107 ? -1.039 -17.006 -5.534 1.00 95.38 107 VAL A O 1
ATOM 843 N N . TYR A 1 108 ? 0.358 -18.138 -4.181 1.00 95.75 108 TYR A N 1
ATOM 844 C CA . TYR A 1 108 ? -0.187 -17.625 -2.919 1.00 95.75 108 TYR A CA 1
ATOM 845 C C . TYR A 1 108 ? 0.322 -16.206 -2.631 1.00 95.75 108 TYR A C 1
ATOM 847 O O . TYR A 1 108 ? 1.131 -15.989 -1.728 1.00 95.75 108 TYR A O 1
ATOM 855 N N . TYR A 1 109 ? -0.153 -15.229 -3.401 1.00 92.38 109 TYR A N 1
ATOM 856 C CA . TYR A 1 109 ? 0.426 -13.883 -3.449 1.00 92.38 109 TYR A CA 1
ATOM 857 C C . TYR A 1 109 ? 0.477 -13.162 -2.088 1.00 92.38 109 TYR A C 1
ATOM 859 O O . TYR A 1 109 ? 1.447 -12.464 -1.809 1.00 92.38 109 TYR A O 1
ATOM 867 N N . VAL A 1 110 ? -0.511 -13.353 -1.201 1.00 93.38 110 VAL A N 1
ATOM 868 C CA . VAL A 1 110 ? -0.484 -12.737 0.145 1.00 93.38 110 VAL A CA 1
ATOM 869 C C . VAL A 1 110 ? 0.528 -13.419 1.066 1.00 93.38 110 VAL A C 1
ATOM 871 O O . VAL A 1 110 ? 1.157 -12.745 1.876 1.00 93.38 110 VAL A O 1
ATOM 874 N N . ARG A 1 111 ? 0.732 -14.738 0.930 1.00 94.69 111 ARG A N 1
ATOM 875 C CA . ARG A 1 111 ? 1.785 -15.438 1.684 1.00 94.69 111 ARG A CA 1
ATOM 876 C C . ARG A 1 111 ? 3.157 -14.983 1.230 1.00 94.69 111 ARG A C 1
ATOM 878 O O . ARG A 1 111 ? 3.993 -14.679 2.064 1.00 94.69 111 ARG A O 1
ATOM 885 N N . GLU A 1 112 ? 3.382 -14.926 -0.079 1.00 93.12 112 GLU A N 1
ATOM 886 C CA . GLU A 1 112 ? 4.673 -14.491 -0.613 1.00 93.12 112 GLU A CA 1
ATOM 887 C C . GLU A 1 112 ? 4.985 -13.048 -0.224 1.00 93.12 112 GLU A C 1
ATOM 889 O O . GLU A 1 112 ? 6.114 -12.762 0.169 1.00 93.12 112 GLU A O 1
ATOM 894 N N . LEU A 1 113 ? 3.977 -12.169 -0.234 1.00 90.25 113 LEU A N 1
ATOM 895 C CA . LEU A 1 113 ? 4.113 -10.810 0.280 1.00 90.25 113 LEU A CA 1
ATOM 896 C C . LEU A 1 113 ? 4.538 -10.809 1.756 1.00 90.25 113 LEU A C 1
ATOM 898 O O . LEU A 1 113 ? 5.542 -10.187 2.089 1.00 90.25 113 LEU A O 1
ATOM 902 N N . PHE A 1 114 ? 3.835 -11.542 2.622 1.00 91.19 114 PHE A N 1
ATOM 903 C CA . PHE A 1 114 ? 4.150 -11.620 4.053 1.00 91.19 114 PHE A CA 1
ATOM 904 C C . PHE A 1 114 ? 5.524 -12.246 4.343 1.00 91.19 114 PHE A C 1
ATOM 906 O O . PHE A 1 114 ? 6.239 -11.824 5.244 1.00 91.19 114 PHE A O 1
ATOM 913 N N . GLU A 1 115 ? 5.943 -13.244 3.569 1.00 90.81 115 GLU A N 1
ATOM 914 C CA . GLU A 1 115 ? 7.282 -13.822 3.716 1.00 90.81 115 GLU A CA 1
ATOM 915 C C . GLU A 1 115 ? 8.380 -12.892 3.175 1.00 90.81 115 GLU A C 1
ATOM 917 O O . GLU A 1 115 ? 9.512 -12.924 3.658 1.00 90.81 115 GLU A O 1
ATOM 922 N N . SER A 1 116 ? 8.072 -12.039 2.190 1.00 86.56 116 SER A N 1
ATOM 923 C CA . SER A 1 116 ? 9.020 -11.043 1.675 1.00 86.56 116 SER A CA 1
ATOM 924 C C . SER A 1 116 ? 9.322 -9.935 2.684 1.00 86.56 116 SER A C 1
ATOM 926 O O . SER A 1 116 ? 10.458 -9.464 2.731 1.00 86.56 116 SER A O 1
ATOM 928 N N . THR A 1 117 ? 8.345 -9.567 3.521 1.00 80.31 117 THR A N 1
ATOM 929 C CA . THR A 1 117 ? 8.542 -8.554 4.563 1.00 80.31 117 THR A CA 1
ATOM 930 C C . THR A 1 117 ? 9.437 -9.077 5.678 1.00 80.31 117 THR A C 1
ATOM 932 O O . THR A 1 117 ? 10.415 -8.423 6.024 1.00 80.31 117 THR A O 1
ATOM 935 N N . LYS A 1 118 ? 9.208 -10.312 6.144 1.00 79.56 118 LYS A N 1
ATOM 936 C CA . LYS A 1 118 ? 10.063 -10.945 7.162 1.00 79.56 118 LYS A CA 1
ATOM 937 C C . LYS A 1 118 ? 11.528 -10.973 6.753 1.00 79.56 118 LYS A C 1
ATOM 939 O O . LYS A 1 118 ? 12.376 -10.550 7.524 1.00 79.56 118 LYS A O 1
ATOM 944 N N . LYS A 1 119 ? 11.814 -11.393 5.514 1.00 72.38 119 LYS A N 1
ATOM 945 C CA . LYS A 1 119 ? 13.182 -11.472 4.969 1.00 72.38 119 LYS A CA 1
ATOM 946 C C . LYS A 1 119 ? 13.895 -10.120 4.915 1.00 72.38 119 LYS A C 1
ATOM 948 O O . LYS A 1 119 ? 15.126 -10.081 4.905 1.00 72.38 119 LYS A O 1
ATOM 953 N N . GLN A 1 120 ? 13.152 -9.019 4.821 1.00 59.03 120 GLN A N 1
ATOM 954 C CA . GLN A 1 120 ? 13.733 -7.678 4.849 1.00 59.03 120 GLN A CA 1
ATOM 955 C C . GLN A 1 120 ? 14.174 -7.279 6.261 1.00 59.03 120 GLN A C 1
ATOM 957 O O . GLN A 1 120 ? 15.246 -6.685 6.394 1.00 59.03 120 GLN A O 1
ATOM 962 N N . ASP A 1 121 ? 13.437 -7.683 7.297 1.00 57.19 121 ASP A N 1
ATOM 963 C CA . ASP A 1 121 ? 13.786 -7.398 8.695 1.00 57.19 121 ASP A CA 1
ATOM 964 C C . ASP A 1 121 ? 15.082 -8.108 9.130 1.00 57.19 121 ASP A C 1
ATOM 966 O O . ASP A 1 121 ? 15.880 -7.561 9.893 1.00 57.19 121 ASP A O 1
ATOM 970 N N . GLU A 1 122 ? 15.354 -9.300 8.586 1.00 49.97 122 GLU A N 1
ATOM 971 C CA . GLU A 1 122 ? 16.556 -10.101 8.894 1.00 49.97 122 GLU A CA 1
ATOM 972 C C . GLU A 1 122 ? 17.850 -9.487 8.323 1.00 49.97 122 GLU A C 1
ATOM 974 O O . GLU A 1 122 ? 18.942 -9.762 8.818 1.00 49.97 122 GLU A O 1
ATOM 979 N N . ASN A 1 123 ? 17.741 -8.638 7.292 1.00 44.31 123 ASN A N 1
ATOM 980 C CA . ASN A 1 123 ? 18.874 -8.058 6.561 1.00 44.31 123 ASN A CA 1
ATOM 981 C C . ASN A 1 123 ? 19.211 -6.606 6.967 1.00 44.31 123 ASN A C 1
ATOM 983 O O . ASN A 1 123 ? 19.929 -5.910 6.248 1.00 44.31 123 ASN A O 1
ATOM 987 N N . GLY A 1 124 ? 18.756 -6.149 8.140 1.00 34.38 124 GLY A N 1
ATOM 988 C CA . GLY A 1 124 ? 19.292 -4.942 8.784 1.00 34.38 124 GLY A CA 1
ATOM 989 C C . GLY A 1 124 ? 18.729 -3.601 8.302 1.00 34.38 124 GLY A C 1
ATOM 990 O O . GLY A 1 124 ? 19.380 -2.572 8.473 1.00 34.38 124 GLY A O 1
ATOM 991 N N . GLY A 1 125 ? 17.522 -3.575 7.741 1.00 32.72 125 GLY A N 1
ATOM 992 C CA . GLY A 1 125 ? 16.742 -2.345 7.601 1.00 32.72 125 GLY A CA 1
ATOM 993 C C . GLY A 1 125 ? 15.528 -2.440 8.505 1.00 32.72 125 GLY A C 1
ATOM 994 O O . GLY A 1 125 ? 14.584 -3.117 8.130 1.00 32.72 125 GLY A O 1
ATOM 995 N N . GLY A 1 126 ? 15.574 -1.816 9.687 1.00 33.12 126 GLY A N 1
ATOM 996 C CA . GLY A 1 126 ? 14.485 -1.851 10.665 1.00 33.12 126 GLY A CA 1
ATOM 997 C C . GLY A 1 126 ? 13.149 -1.461 10.038 1.00 33.12 126 GLY A C 1
ATOM 998 O O . GLY A 1 126 ? 12.893 -0.278 9.815 1.00 33.12 126 GLY A O 1
ATOM 999 N N . GLY A 1 127 ? 12.327 -2.464 9.738 1.00 31.95 127 GLY A N 1
ATOM 1000 C CA . GLY A 1 127 ? 10.958 -2.303 9.300 1.00 31.95 127 GLY A CA 1
ATOM 1001 C C . GLY A 1 127 ? 10.101 -1.929 10.496 1.00 31.95 127 GLY A C 1
ATOM 1002 O O . GLY A 1 127 ? 9.887 -2.726 11.407 1.00 31.95 127 GLY A O 1
ATOM 1003 N N . ILE A 1 128 ? 9.603 -0.699 10.500 1.00 34.56 128 ILE A N 1
ATOM 1004 C CA . ILE A 1 128 ? 8.291 -0.449 11.082 1.00 34.56 128 ILE A CA 1
ATOM 1005 C C . ILE A 1 128 ? 7.301 -0.519 9.919 1.00 34.56 128 ILE A C 1
ATOM 1007 O O . ILE A 1 128 ? 7.389 0.261 8.970 1.00 34.56 128 ILE A O 1
ATOM 1011 N N . HIS A 1 129 ? 6.462 -1.553 9.949 1.00 41.09 129 HIS A N 1
ATOM 1012 C CA . HIS A 1 129 ? 5.334 -1.745 9.040 1.00 41.09 129 HIS A CA 1
ATOM 1013 C C . HIS A 1 129 ? 4.185 -0.796 9.374 1.00 41.09 129 HIS A C 1
ATOM 1015 O O . HIS A 1 129 ? 3.918 -0.608 10.584 1.00 41.09 129 HIS A O 1
#

Radius of gyration: 20.58 Å; chains: 1; bounding box: 54×30×61 Å

Foldseek 3Di:
DVVVVVVVVVVVVVVVVVVVVVVVVVVVVVVVVVVVQVLLVVLCVVCPPHDPVSSLVVSLVVFQPDADDPVSPDGDWDDDQQATSHDNPCPVRHPPGLQCPADPVRDSVSNVVNVVVVVVCVVPDDDPD

Sequence (129 aa):
MIGIIFFNQNKMTNEASMSLNSVIEQEVAQKIKLATDSVAYFLGELVGGLDEKSQIAIIAKAIEKFRFENDKSGYFFVYKDHVPVAHPTRKDLIGKSLYDAKDPNGVYYVRELFESTKKQDENGGGGIH

pLDDT: mean 87.22, std 16.12, range [31.95, 97.75]

Secondary structure (DSSP, 8-state):
-HHHHHHHHHHHHHHHHHHHHHHHHHHHHHHHHHHHHHHHHHHHHHHTTS-HHHHHHHHHHHHTT--BSTTS-B---EEETTEEEE-SS-GGGTTS--TT---TT---HHHHHHHHHHHHHTTT-----

=== Feature glossary ===
The features interleaved in this record are:

— What the protein is —

Sequence gives the chain of amino acids in standard one-letter code (A=alanine, C=cysteine, …, Y=tyrosine), read N→C. It is the only feature that is directly encoded by the gene; all structural features are derived from the folded form of this sequence.

Database cross-references. InterPro integrates a dozen domain/family signature databases into unified entries with residue-range hits. GO terms attach function/process/location labels with evidence codes. CATH codes position the fold in a four-level structural taxonomy. Organism is the NCBI-taxonomy species name.

— Where its atoms are —

Atomic coordinates in PDBx/mmCIF format — the same representation the Protein Data Bank distributes. Each line of the _atom_site loop places one backbone atom in Cartesian space (units: ångströms, origin: arbitrary).

The six renders are orthographic views along the three Cartesian axes in both directions. Representation (cartoon, sticks, or surface) and color scheme (sequence-rainbow or by-chain) vary across proteins so the training set covers all the common visualization conventions.

— Local backbone conformation —

Eight-state secondary structure (DSSP): H is the canonical α-helix, G the tighter 3₁₀-helix, I the wider π-helix; E/B are β-structure, T and S are turns and bends, and '-' is everything else. DSSP derives these from the pattern of main-chain N–H···O=C hydrogen bonds, not from the sequence.

P-SEA three-state annotation labels each residue as helix, strand, or coil based purely on the geometry of the Cα trace. It serves as a fallback when the full backbone (and thus DSSP) is unavailable.

The φ/ψ torsion pair specifies the backbone conformation at each residue. φ rotates about the N–Cα bond, ψ about the Cα–C bond. Steric clashes forbid most of the (φ, ψ) plane — the allowed regions (α-helix basin, β-sheet basin, left-handed helix) are the Ramachandran-allowed regions.

— Global shape and packing —

The geometric summary reports three shape descriptors. Rg (radius of gyration) measures how spread out the Cα atoms are about their centre of mass; compact globular proteins have small Rg, elongated or unfolded ones large. Cα contacts (<8 Å, |i−j|>4) count long-range residue pairs in spatial proximity — high for tightly packed folds, near zero for rods or random coil. The bounding-box extents give the protein's footprint along x, y, z in Å.

Solvent-accessible surface area (SASA) is the area in Å² traced out by the centre of a 1.4 Å probe sphere (a water molecule) rolled over the protein's van der Waals surface (Shrake–Rupley / Lee–Richards construction). Buried residues have near-zero SASA; fully exposed residues can exceed 200 Å². The total SASA scales roughly with the number of surface residues.

The contact map is a binary N×N matrix image: pixel (i, j) is dark where Cα_i and Cα_j are within 8 Å and |i−j|>4. Because the |i−j|>4 filter removes local helical contacts, off-diagonal stripes parallel to the main diagonal indicate parallel β-sheets; stripes perpendicular to it indicate antiparallel β-sheets. The Ramachandran plot scatters every residue's (φ, ψ) pair against the sterically allowed regions. The PAE heatmap renders the predicted-aligned-error matrix.

— Structural neighborhood —

3Di is Foldseek's structural alphabet. Each residue is assigned one of twenty discrete states based on how its Cα sits relative to its spatial (not sequential) neighbors. Aligning 3Di strings finds structural homologs roughly as well as full 3D superposition, but orders of magnitude faster.

Nearest PDB neighbors are the top structural matches found by Foldseek when searching this structure against the entire Protein Data Bank. Each hit reports a TM-score (0 to 1; >0.5 almost always implies the same fold) and an E-value. These are *structural* homologs — they may share no detectable sequence similarity.

— Confidence and disorder —

For AlphaFold models, the B-factor field carries pLDDT — the model's own estimate of local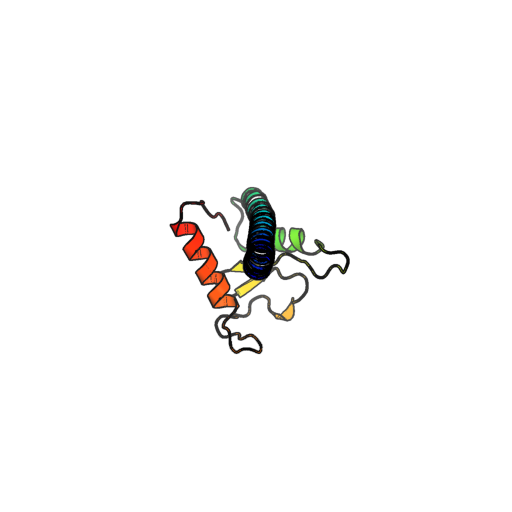 accuracy on a 0–100 scale. Regions with pLDDT<50 should be treated as essentially unmodeled; they often correspond to intrinsically disordered segments.

Crystallographic B-factors measure how much each atom's electron density is smeared out, in Å². They rise in mobile loops and surface residues and fall in the buried interior. In AlphaFold models this column is repurposed to hold pLDDT instead.

Predicted aligned error is AlphaFold's pairwise confidence. Unlike pLDDT (per-residue), PAE is per-residue-pair and captures whether two parts of the structure are correctly placed relative to each other. Units are ångströms of expected positional error.